Protein AF-A0A9P9X3F6-F1 (afdb_monomer_lite)

Radius of gyration: 20.12 Å; chains: 1; bounding box: 51×66×26 Å

InterPro domains:
  IPR044780 Heh2/Src1-like [PTHR47808] (46-115)

Sequence (116 aa):
MTGTSPEPELSKISSENHETKTENSSGEVALDDPLTNIPTQSDDVSYLQPGFNPAFITIAKLRNILSAHEVPYATAKTKNDFVLLFLTDIKPRAAATLMAMASVKRTDAGIIDMRR

Foldseek 3Di:
DDDDDDDDDDDDDDDDPPPDDDDDDPDPPDLQAAQPAQDAPPDDLVCLDDPRQLLPDDPVVLVVVCVNSVNDCVVPDDSVSSRVSCVRRVHSNSVVSVVVNVVVVVCVVPPDDPDD

Secondary structure (DSSP, 8-state):
------------------------------TTSPPSS---TTS-GGGGSTT--GGGS-HHHHHHHHHHTT---TT--SHHHHHHHIIIIIHHHHHHHHHHHHHHHHHTT-------

Organism: NCBI:txid1671311

pLDDT: mean 70.32, std 19.31, range [34.12, 92.94]

Structure (mmCIF, N/CA/C/O backbone):
data_AF-A0A9P9X3F6-F1
#
_entry.id   AF-A0A9P9X3F6-F1
#
loop_
_atom_site.group_PDB
_atom_site.id
_atom_site.type_symbol
_atom_site.label_atom_id
_atom_site.label_alt_id
_atom_site.label_comp_id
_atom_site.label_asym_id
_atom_site.label_entity_id
_atom_site.label_seq_id
_atom_site.pdbx_PDB_ins_code
_atom_site.Cartn_x
_atom_site.Cartn_y
_atom_site.Cartn_z
_atom_site.occupancy
_atom_site.B_iso_or_equiv
_atom_site.auth_seq_id
_atom_site.auth_comp_id
_atom_site.auth_asym_id
_atom_site.auth_atom_id
_atom_site.pdbx_PDB_model_num
ATOM 1 N N . MET A 1 1 ? 43.334 -50.237 6.364 1.00 42.41 1 MET A N 1
ATOM 2 C CA . MET A 1 1 ? 41.870 -50.108 6.496 1.00 42.41 1 MET A CA 1
ATOM 3 C C . MET A 1 1 ? 41.561 -48.796 7.195 1.00 42.41 1 MET A C 1
ATOM 5 O O . MET A 1 1 ? 42.252 -48.501 8.157 1.00 42.41 1 MET A O 1
ATOM 9 N N . THR A 1 2 ? 40.567 -48.068 6.661 1.00 47.72 2 THR A N 1
ATOM 10 C CA . THR A 1 2 ? 39.747 -47.000 7.285 1.00 47.72 2 THR A CA 1
ATOM 11 C C . THR A 1 2 ? 40.527 -45.817 7.889 1.00 47.72 2 THR A C 1
ATOM 13 O O . THR A 1 2 ? 41.131 -45.951 8.940 1.00 47.72 2 THR A O 1
ATOM 16 N N . GLY A 1 3 ? 40.604 -44.630 7.281 1.00 48.19 3 GLY A N 1
ATOM 17 C CA . GLY A 1 3 ? 39.532 -43.917 6.588 1.00 48.19 3 GLY A CA 1
ATOM 18 C C . GLY A 1 3 ? 38.580 -43.305 7.617 1.00 48.19 3 GLY A C 1
ATOM 19 O O . GLY A 1 3 ? 37.489 -43.829 7.797 1.00 48.19 3 GLY A O 1
ATOM 20 N N . THR A 1 4 ? 39.009 -42.240 8.299 1.00 53.88 4 THR A N 1
ATOM 21 C CA . THR A 1 4 ? 38.134 -41.423 9.151 1.00 53.88 4 THR A CA 1
ATOM 22 C C . THR A 1 4 ? 38.101 -40.019 8.572 1.00 53.88 4 THR A C 1
ATOM 24 O O . THR A 1 4 ? 38.971 -39.194 8.845 1.00 53.88 4 THR A O 1
ATOM 27 N N . SER A 1 5 ? 37.099 -39.792 7.726 1.00 57.22 5 SER A N 1
ATOM 28 C CA . SER A 1 5 ? 36.578 -38.465 7.414 1.00 57.22 5 SER A CA 1
ATOM 29 C C . SER A 1 5 ? 35.994 -37.824 8.669 1.00 57.22 5 SER A C 1
ATOM 31 O O . SER A 1 5 ? 35.349 -38.513 9.463 1.00 57.22 5 SER A O 1
ATOM 33 N N . PRO A 1 6 ? 36.110 -36.499 8.783 1.00 55.62 6 PRO A N 1
ATOM 34 C CA . PRO A 1 6 ? 35.051 -35.725 9.408 1.00 55.62 6 PRO A CA 1
ATOM 35 C C . PRO A 1 6 ? 34.572 -34.593 8.486 1.00 55.62 6 PRO A C 1
ATOM 37 O O . PRO A 1 6 ? 35.315 -33.663 8.206 1.00 55.62 6 PRO A O 1
ATOM 40 N N . GLU A 1 7 ? 33.318 -34.687 8.050 1.00 46.81 7 GLU A N 1
ATOM 41 C CA . GLU A 1 7 ? 32.403 -33.591 7.668 1.00 46.81 7 GLU A CA 1
ATOM 42 C C . GLU A 1 7 ? 30.968 -34.169 7.689 1.00 46.81 7 GLU A C 1
ATOM 44 O O . GLU A 1 7 ? 30.860 -35.398 7.562 1.00 46.81 7 GLU A O 1
ATOM 49 N N . PRO A 1 8 ? 29.867 -33.392 7.864 1.00 52.66 8 PRO A N 1
ATOM 50 C CA . PRO A 1 8 ? 29.654 -31.954 7.577 1.00 52.66 8 PRO A CA 1
ATOM 51 C C . PRO A 1 8 ? 29.165 -31.135 8.815 1.00 52.66 8 PRO A C 1
ATOM 53 O O . PRO A 1 8 ? 28.731 -31.713 9.806 1.00 52.66 8 PRO A O 1
ATOM 56 N N . GLU A 1 9 ? 29.388 -29.820 8.955 1.00 40.19 9 GLU A N 1
ATOM 57 C CA . GLU A 1 9 ? 28.823 -28.640 8.252 1.00 40.19 9 GLU A CA 1
ATOM 58 C C . GLU A 1 9 ? 27.426 -28.191 8.778 1.00 40.19 9 GLU A C 1
ATOM 60 O O . GLU A 1 9 ? 26.523 -28.994 9.012 1.00 40.19 9 GLU A O 1
ATOM 65 N N . LEU A 1 10 ? 27.288 -26.865 8.939 1.00 42.84 10 LEU A N 1
ATOM 66 C CA . LEU A 1 10 ? 26.095 -26.038 9.206 1.00 42.84 10 LEU A CA 1
ATOM 67 C C . LEU A 1 10 ? 25.436 -26.005 10.604 1.00 42.84 10 LEU A C 1
ATOM 69 O O . LEU A 1 10 ? 24.471 -26.706 10.909 1.00 42.84 10 LEU A O 1
ATOM 73 N N . SER A 1 11 ? 25.799 -24.978 11.382 1.00 41.75 11 SER A N 1
ATOM 74 C CA . SER A 1 11 ? 24.893 -24.329 12.344 1.00 41.75 11 SER A CA 1
ATOM 75 C C . SER A 1 11 ? 24.634 -22.877 11.940 1.00 41.75 11 SER A C 1
ATOM 77 O O . SER A 1 11 ? 25.404 -21.976 12.243 1.00 41.75 11 SER A O 1
ATOM 79 N N . LYS A 1 12 ? 23.526 -22.719 11.210 1.00 48.03 12 LYS A N 1
ATOM 80 C CA . LYS A 1 12 ? 22.564 -21.604 11.192 1.00 48.03 12 LYS A CA 1
ATOM 81 C C . LYS A 1 12 ? 23.110 -20.201 11.486 1.00 48.03 12 LYS A C 1
ATOM 83 O O . LYS A 1 12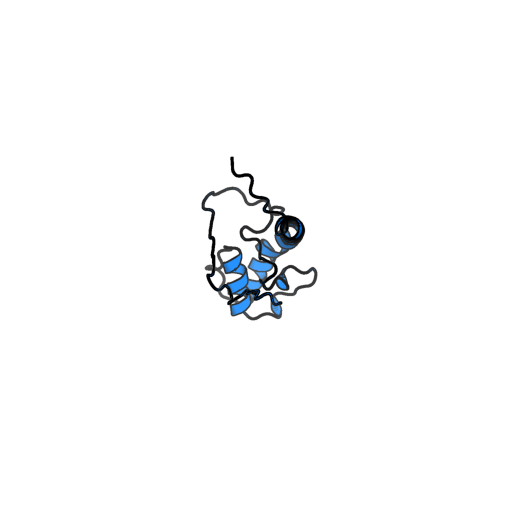 ? 23.223 -19.763 12.626 1.00 48.03 12 LYS A O 1
ATOM 88 N N . ILE A 1 13 ? 23.292 -19.491 10.380 1.00 47.59 13 ILE A N 1
ATOM 89 C CA . ILE A 1 13 ? 23.229 -18.040 10.237 1.00 47.59 13 ILE A CA 1
ATOM 90 C C . ILE A 1 13 ? 22.021 -17.440 10.975 1.00 47.59 13 ILE A C 1
ATOM 92 O O . ILE A 1 13 ? 20.888 -17.860 10.768 1.00 47.59 13 ILE A O 1
ATOM 96 N N . SER A 1 14 ? 22.287 -16.437 11.807 1.00 42.97 14 SER A N 1
ATOM 97 C CA . SER A 1 14 ? 21.376 -15.334 12.117 1.00 42.97 14 SER A CA 1
ATOM 98 C C . SER A 1 14 ? 22.249 -14.158 12.529 1.00 42.97 14 SER A C 1
ATOM 100 O O . SER A 1 14 ? 22.616 -13.991 13.689 1.00 42.97 14 SER A O 1
ATOM 102 N N . SER A 1 15 ? 22.648 -13.362 11.551 1.00 42.53 15 SER A N 1
ATOM 103 C CA . SER A 1 15 ? 23.031 -11.978 11.787 1.00 42.53 15 SER A CA 1
ATOM 104 C C . SER A 1 15 ? 22.423 -11.184 10.650 1.00 42.53 15 SER A C 1
ATOM 106 O O . SER A 1 15 ? 22.793 -11.300 9.486 1.00 42.53 15 SER A O 1
ATOM 108 N N . GLU A 1 16 ? 21.349 -10.524 11.048 1.00 43.09 16 GLU A N 1
ATOM 109 C CA . GLU A 1 16 ? 20.506 -9.601 10.324 1.00 43.09 16 GLU A CA 1
ATOM 110 C C . GLU A 1 16 ? 21.365 -8.443 9.809 1.00 43.09 16 GLU A C 1
ATOM 112 O O . GLU A 1 16 ? 21.680 -7.507 10.539 1.00 43.09 16 GLU A O 1
ATOM 117 N N . ASN A 1 17 ? 21.789 -8.529 8.550 1.00 39.50 17 ASN A N 1
ATOM 118 C CA . ASN A 1 17 ? 22.396 -7.399 7.859 1.00 39.50 17 ASN A CA 1
ATOM 119 C C . ASN A 1 17 ? 21.263 -6.516 7.337 1.00 39.50 17 ASN A C 1
ATOM 121 O O . ASN A 1 17 ? 20.850 -6.619 6.184 1.00 39.50 17 ASN A O 1
ATOM 125 N N . HIS A 1 18 ? 20.744 -5.657 8.211 1.00 38.19 18 HIS A N 1
ATOM 126 C CA . HIS A 1 18 ? 19.943 -4.512 7.802 1.00 38.19 18 HIS A CA 1
ATOM 127 C C . HIS A 1 18 ? 20.906 -3.465 7.219 1.00 38.19 18 HIS A C 1
ATOM 129 O O . HIS A 1 18 ? 21.303 -2.510 7.884 1.00 38.19 18 HIS A O 1
ATOM 135 N N . GLU A 1 19 ? 21.364 -3.692 5.985 1.00 34.12 19 GLU A N 1
ATOM 136 C CA . GLU A 1 19 ? 22.186 -2.729 5.257 1.00 34.12 19 GLU A CA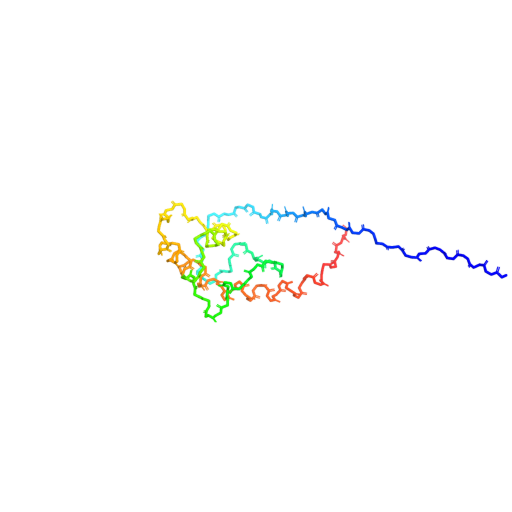 1
ATOM 137 C C . GLU A 1 19 ? 21.283 -1.606 4.734 1.00 34.12 19 GLU A C 1
ATOM 139 O O . GLU A 1 19 ? 20.811 -1.601 3.601 1.00 34.12 19 GLU A O 1
ATOM 144 N N . THR A 1 20 ? 21.007 -0.637 5.605 1.00 43.41 20 THR A N 1
ATOM 145 C CA . THR A 1 20 ? 20.504 0.678 5.211 1.00 43.41 20 THR A CA 1
ATOM 146 C C . THR A 1 20 ? 21.660 1.475 4.620 1.00 43.41 20 THR A C 1
ATOM 148 O O . THR A 1 20 ? 22.427 2.118 5.336 1.00 43.41 20 THR A O 1
ATOM 151 N N . LYS A 1 21 ? 21.780 1.422 3.296 1.00 37.94 21 LYS A N 1
ATOM 152 C CA . LYS A 1 21 ? 22.545 2.361 2.476 1.00 37.94 21 LYS A CA 1
ATOM 153 C C . LYS A 1 21 ? 21.577 2.764 1.359 1.00 37.94 21 LYS A C 1
ATOM 155 O O . LYS A 1 21 ? 21.138 1.918 0.596 1.00 37.94 21 LYS A O 1
ATOM 160 N N . THR A 1 22 ? 21.149 4.008 1.213 1.00 36.91 22 THR A N 1
ATOM 161 C CA . THR A 1 22 ? 22.010 5.159 0.964 1.00 36.91 22 THR A CA 1
ATOM 162 C C . THR A 1 22 ? 21.191 6.431 1.173 1.00 36.91 22 THR A C 1
ATOM 164 O O . THR A 1 22 ? 20.048 6.523 0.737 1.00 36.91 22 THR A O 1
ATOM 167 N N . GLU A 1 23 ? 21.813 7.395 1.842 1.00 39.91 23 GLU A N 1
ATOM 168 C CA . GLU A 1 23 ? 21.402 8.791 1.921 1.00 39.91 23 GLU A CA 1
ATOM 169 C C . GLU A 1 23 ? 21.212 9.447 0.539 1.00 39.91 23 GLU A C 1
ATOM 171 O O . GLU A 1 23 ? 21.750 8.987 -0.460 1.00 39.91 23 GLU A O 1
ATOM 176 N N . ASN A 1 24 ? 20.548 10.608 0.582 1.00 40.19 24 ASN A N 1
ATOM 177 C CA . ASN A 1 24 ? 20.653 11.773 -0.301 1.00 40.19 24 ASN A CA 1
ATOM 178 C C . ASN A 1 24 ? 20.117 11.679 -1.747 1.00 40.19 24 ASN A C 1
ATOM 180 O O . ASN A 1 24 ? 20.797 11.291 -2.686 1.00 40.19 24 ASN A O 1
ATOM 184 N N . SER A 1 25 ? 18.977 12.329 -1.993 1.00 41.19 25 SER A N 1
ATOM 185 C CA . SER A 1 25 ? 18.967 13.715 -2.497 1.00 41.19 25 SER A CA 1
ATOM 186 C C . SER A 1 25 ? 17.573 14.098 -2.975 1.00 41.19 25 SER A C 1
ATOM 188 O O . SER A 1 25 ? 16.942 13.381 -3.743 1.00 41.19 25 SER A O 1
ATOM 190 N N . SER A 1 26 ? 17.122 15.269 -2.539 1.00 46.81 26 SER A N 1
ATOM 191 C CA . SER A 1 26 ? 16.006 16.013 -3.109 1.00 46.81 26 SER A CA 1
ATOM 192 C C . SER A 1 26 ? 16.136 16.077 -4.635 1.00 46.81 26 SER A C 1
ATOM 194 O O . SER A 1 26 ? 16.934 16.843 -5.166 1.00 46.81 26 SER A O 1
ATOM 196 N N . GLY A 1 27 ? 15.376 15.251 -5.337 1.00 44.34 27 GLY A N 1
ATOM 197 C CA . GLY A 1 27 ? 15.311 15.203 -6.788 1.00 44.34 27 GLY A CA 1
ATOM 198 C C . GLY A 1 27 ? 13.893 14.815 -7.149 1.00 44.34 27 GLY A C 1
ATOM 199 O O . GLY A 1 27 ? 13.323 13.930 -6.518 1.00 44.34 27 GLY A O 1
ATOM 200 N N . GLU A 1 28 ? 13.294 15.549 -8.074 1.00 52.66 28 GLU A N 1
ATOM 201 C CA . GLU A 1 28 ? 11.924 15.344 -8.532 1.00 52.66 28 GLU A CA 1
ATOM 202 C C . GLU A 1 28 ? 11.688 13.862 -8.854 1.00 52.66 28 GLU A C 1
ATOM 204 O O . GLU A 1 28 ? 12.217 13.333 -9.830 1.00 52.66 28 GLU A O 1
ATOM 209 N N . VAL A 1 29 ? 10.939 13.176 -7.987 1.00 54.00 29 VAL A N 1
ATOM 210 C CA . VAL A 1 29 ? 10.629 11.755 -8.143 1.00 54.00 29 VAL A CA 1
ATOM 211 C C . VAL A 1 29 ? 9.647 11.610 -9.301 1.00 54.00 29 VAL A C 1
ATOM 213 O O . VAL A 1 29 ? 8.449 11.861 -9.166 1.00 54.00 29 VAL A O 1
ATOM 216 N N . ALA A 1 30 ? 10.171 11.272 -10.477 1.00 60.66 30 ALA A N 1
ATOM 217 C CA . ALA A 1 30 ? 9.354 10.955 -11.636 1.00 60.66 30 ALA A CA 1
ATOM 218 C C . ALA A 1 30 ? 8.428 9.772 -11.302 1.00 60.66 30 ALA A C 1
ATOM 220 O O . ALA A 1 30 ? 8.823 8.824 -10.623 1.00 60.66 30 ALA A O 1
ATOM 221 N N . LEU A 1 31 ? 7.174 9.836 -11.756 1.00 61.06 31 LEU A N 1
ATOM 222 C CA . LEU A 1 31 ? 6.135 8.848 -11.423 1.00 61.06 31 LEU A CA 1
ATOM 223 C C . LEU A 1 31 ? 6.464 7.428 -11.926 1.00 61.06 31 LEU A C 1
ATOM 225 O O . LEU A 1 31 ? 5.861 6.461 -11.461 1.00 61.06 31 LEU A O 1
ATOM 229 N N . ASP A 1 32 ? 7.386 7.315 -12.881 1.00 63.75 32 ASP A N 1
ATOM 230 C CA . ASP A 1 32 ? 7.868 6.077 -13.493 1.00 63.75 32 ASP A CA 1
ATOM 231 C C . ASP A 1 32 ? 9.096 5.454 -12.804 1.00 63.75 32 ASP A C 1
ATOM 233 O O . ASP A 1 32 ? 9.443 4.312 -13.113 1.00 63.75 32 ASP A O 1
ATOM 237 N N . ASP A 1 33 ? 9.716 6.143 -11.843 1.00 70.94 33 ASP A N 1
ATOM 238 C CA . ASP A 1 33 ? 10.880 5.621 -11.126 1.00 70.94 33 ASP A CA 1
ATOM 239 C C . ASP A 1 33 ? 10.460 4.586 -10.055 1.00 70.94 33 ASP A C 1
ATOM 241 O O . ASP A 1 33 ? 9.463 4.796 -9.341 1.00 70.94 33 ASP A O 1
ATOM 245 N N . PRO A 1 34 ? 11.168 3.443 -9.914 1.00 70.19 34 PRO A N 1
ATOM 246 C CA . PRO A 1 34 ? 10.854 2.441 -8.894 1.00 70.19 34 PRO A CA 1
ATOM 247 C C . PRO A 1 34 ? 10.861 3.039 -7.483 1.00 70.19 34 PRO A C 1
ATOM 249 O O . PRO A 1 34 ? 11.527 4.031 -7.207 1.00 70.19 34 PRO A O 1
ATOM 252 N N . LEU A 1 35 ? 10.087 2.445 -6.569 1.00 79.12 35 LEU A N 1
ATOM 253 C CA . LEU A 1 35 ? 10.053 2.858 -5.159 1.00 79.12 35 LEU A CA 1
ATOM 254 C C . LEU A 1 35 ? 11.456 2.904 -4.537 1.00 79.12 35 LEU A C 1
ATOM 256 O O . LEU A 1 35 ? 12.287 2.046 -4.829 1.00 79.12 35 LEU A O 1
ATOM 260 N N . THR A 1 36 ? 11.678 3.890 -3.659 1.00 75.38 36 THR A N 1
ATOM 261 C CA . THR A 1 36 ? 12.981 4.175 -3.031 1.00 75.38 36 THR A CA 1
ATOM 262 C C . THR A 1 36 ? 13.564 2.943 -2.341 1.00 75.38 36 THR A C 1
ATOM 264 O O . THR A 1 36 ? 14.755 2.667 -2.459 1.00 75.38 36 THR A O 1
ATOM 267 N N . ASN A 1 37 ? 12.710 2.162 -1.675 1.00 78.44 37 ASN A N 1
ATOM 268 C CA . ASN A 1 37 ? 13.077 0.874 -1.113 1.00 78.44 37 ASN A CA 1
ATOM 269 C C . ASN A 1 37 ? 12.475 -0.254 -1.960 1.00 78.44 37 ASN A C 1
ATOM 271 O O . ASN A 1 37 ? 11.255 -0.369 -2.090 1.00 78.44 37 ASN A O 1
ATOM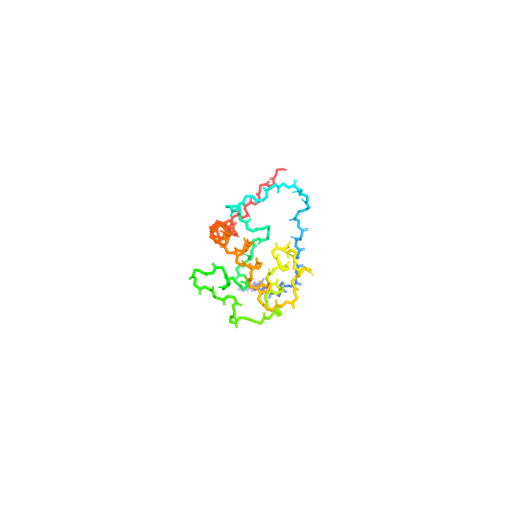 275 N N . ILE A 1 38 ? 13.325 -1.096 -2.550 1.00 71.94 38 ILE A N 1
ATOM 276 C CA . ILE A 1 38 ? 12.862 -2.269 -3.293 1.00 71.94 38 ILE A CA 1
ATOM 277 C C . ILE A 1 38 ? 12.730 -3.437 -2.302 1.00 71.94 38 ILE A C 1
ATOM 279 O O . ILE A 1 38 ? 13.749 -3.892 -1.781 1.00 71.94 38 ILE A O 1
ATOM 283 N N . PRO A 1 39 ? 11.510 -3.952 -2.055 1.00 74.44 39 PRO A N 1
ATOM 284 C CA . PRO A 1 39 ? 11.290 -5.056 -1.132 1.00 74.44 39 PRO A CA 1
ATOM 285 C C . PRO A 1 39 ? 11.965 -6.328 -1.650 1.00 74.44 39 PRO A C 1
ATOM 287 O O . PRO A 1 39 ? 11.954 -6.621 -2.851 1.00 74.44 39 PRO A O 1
ATOM 290 N N . THR A 1 40 ? 12.536 -7.102 -0.733 1.00 70.94 40 THR A N 1
ATOM 291 C CA . THR A 1 40 ? 13.180 -8.382 -1.043 1.00 70.94 40 THR A CA 1
ATOM 292 C C . THR A 1 40 ? 12.139 -9.497 -1.192 1.00 70.94 40 THR A C 1
ATOM 294 O O . THR A 1 40 ? 10.956 -9.308 -0.917 1.00 70.94 40 THR A O 1
ATOM 297 N N . GLN A 1 41 ? 12.542 -10.701 -1.619 1.00 62.25 41 GLN A N 1
ATOM 298 C CA . GLN A 1 41 ? 11.605 -11.834 -1.748 1.00 62.25 41 GLN A CA 1
ATOM 299 C C . GLN A 1 41 ? 10.977 -12.260 -0.402 1.00 62.25 41 GLN A C 1
ATOM 301 O O . GLN A 1 41 ? 9.926 -12.902 -0.396 1.00 62.25 41 GLN A O 1
ATOM 306 N N . SER A 1 42 ? 11.608 -11.911 0.721 1.00 68.75 42 SER A N 1
ATOM 307 C CA . SER A 1 42 ? 11.097 -12.177 2.071 1.00 68.75 42 SER A CA 1
ATOM 308 C C . SER A 1 42 ? 10.031 -11.170 2.512 1.00 68.75 42 SER A C 1
ATOM 310 O O . SER A 1 42 ? 9.279 -11.443 3.447 1.00 68.75 42 SER A O 1
ATOM 312 N N . ASP A 1 43 ? 9.955 -10.017 1.846 1.00 76.12 43 ASP A N 1
ATOM 313 C CA . ASP A 1 43 ? 8.984 -8.975 2.136 1.00 76.12 43 ASP A CA 1
ATOM 314 C C . ASP A 1 43 ? 7.620 -9.277 1.510 1.00 76.12 43 ASP A C 1
ATOM 316 O O . ASP A 1 43 ? 7.469 -9.950 0.488 1.00 76.12 43 ASP A O 1
ATOM 320 N N . ASP A 1 44 ? 6.579 -8.740 2.138 1.00 78.06 44 ASP A N 1
ATOM 321 C CA . ASP A 1 44 ? 5.193 -9.008 1.772 1.00 78.06 44 ASP A CA 1
ATOM 322 C C . ASP A 1 44 ? 4.778 -8.191 0.539 1.00 78.06 44 ASP A C 1
ATOM 324 O O . ASP A 1 44 ? 4.123 -7.164 0.654 1.00 78.06 44 ASP A O 1
ATOM 328 N N . VAL A 1 45 ? 5.167 -8.627 -0.658 1.00 83.88 45 VAL A N 1
ATOM 329 C CA . VAL A 1 45 ? 4.998 -7.888 -1.932 1.00 83.88 45 VAL A CA 1
ATOM 330 C C . VAL A 1 45 ? 3.588 -7.976 -2.527 1.00 83.88 45 VAL A C 1
ATOM 332 O O . VAL A 1 45 ? 3.327 -7.504 -3.637 1.00 83.88 45 VAL A O 1
ATOM 335 N N . SER A 1 46 ? 2.650 -8.555 -1.778 1.00 84.88 46 SER A N 1
ATOM 336 C CA . SER A 1 46 ? 1.245 -8.736 -2.155 1.00 84.88 46 SER A CA 1
ATOM 337 C C . SER A 1 46 ? 0.562 -7.417 -2.542 1.00 84.88 46 SER A C 1
ATOM 339 O O . SER A 1 46 ? -0.337 -7.406 -3.381 1.00 84.88 46 SER A O 1
ATOM 341 N N . TYR A 1 47 ? 1.009 -6.295 -1.964 1.00 86.69 47 TYR A N 1
ATOM 342 C CA . TYR A 1 47 ? 0.451 -4.967 -2.229 1.00 86.69 47 TYR A CA 1
ATOM 343 C C . TYR A 1 47 ? 0.842 -4.372 -3.589 1.00 86.69 47 TYR A C 1
ATOM 345 O O . TYR A 1 47 ? 0.186 -3.442 -4.050 1.00 86.69 47 TYR A O 1
ATOM 353 N N . LEU A 1 48 ? 1.882 -4.900 -4.245 1.00 87.00 48 LEU A N 1
ATOM 354 C CA . LEU A 1 48 ? 2.335 -4.435 -5.561 1.00 87.00 48 LEU A CA 1
ATOM 355 C C . LEU A 1 48 ? 1.557 -5.078 -6.719 1.00 87.00 48 LEU A C 1
ATOM 357 O O . LEU A 1 48 ? 1.691 -4.651 -7.864 1.00 87.00 48 LEU A O 1
ATOM 361 N N . GLN A 1 49 ? 0.755 -6.111 -6.447 1.00 86.44 49 GLN A N 1
ATOM 362 C CA . GLN A 1 49 ? 0.069 -6.867 -7.490 1.00 86.44 49 GLN A CA 1
ATOM 363 C C . GLN A 1 49 ? -1.039 -6.048 -8.178 1.00 86.44 49 GLN A C 1
ATOM 365 O O . GLN A 1 49 ? -1.797 -5.333 -7.509 1.00 86.44 49 GLN A O 1
ATOM 370 N N . PRO A 1 50 ? -1.205 -6.191 -9.508 1.00 79.12 50 PRO A N 1
ATOM 371 C CA . PRO A 1 50 ? -2.306 -5.565 -10.227 1.00 79.12 50 PRO A CA 1
ATOM 372 C C . PRO A 1 50 ? -3.633 -6.165 -9.742 1.00 79.12 50 PRO A C 1
ATOM 374 O O . PRO A 1 50 ? -3.915 -7.339 -9.956 1.00 79.12 50 PRO A O 1
ATOM 377 N N . GLY A 1 51 ? -4.440 -5.360 -9.049 1.00 83.00 51 GLY A N 1
ATOM 378 C CA . GLY A 1 51 ? -5.699 -5.796 -8.428 1.00 83.00 51 GLY A CA 1
ATOM 379 C C . GLY A 1 51 ? -5.691 -5.770 -6.899 1.00 83.00 51 GLY A C 1
ATOM 380 O O . GLY A 1 51 ? -6.735 -5.982 -6.283 1.00 83.00 51 GLY A O 1
ATOM 381 N N . PHE A 1 52 ? -4.556 -5.449 -6.273 1.00 87.56 52 PHE A N 1
ATOM 382 C CA . PHE A 1 52 ? -4.519 -5.188 -4.841 1.00 87.56 52 PHE A CA 1
ATOM 383 C C . PHE A 1 52 ? -5.398 -3.984 -4.485 1.00 87.56 52 PHE A C 1
ATOM 385 O O . PHE A 1 52 ? -5.267 -2.900 -5.061 1.00 87.56 52 PHE A O 1
ATOM 392 N N . ASN A 1 53 ? -6.293 -4.171 -3.513 1.00 88.62 53 ASN A N 1
ATOM 393 C CA . ASN A 1 53 ? -7.136 -3.098 -3.008 1.00 88.62 53 ASN A CA 1
ATOM 394 C C . ASN A 1 53 ? -6.717 -2.726 -1.568 1.00 88.62 53 AS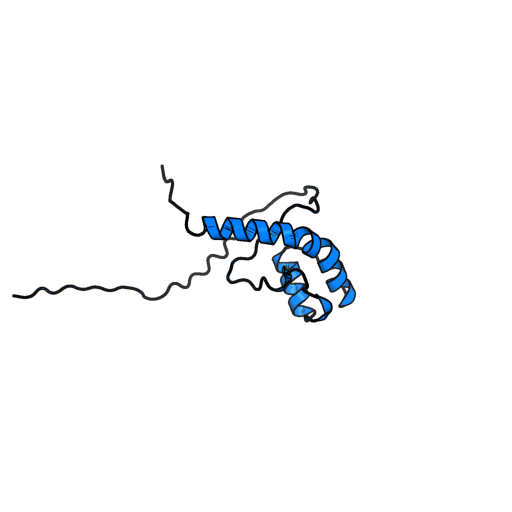N A C 1
ATOM 396 O O . ASN A 1 53 ? -6.978 -3.492 -0.631 1.00 88.62 53 ASN A O 1
ATOM 400 N N . PRO A 1 54 ? -6.116 -1.534 -1.367 1.00 87.25 54 PRO A N 1
ATOM 401 C CA . PRO A 1 54 ? -5.613 -1.087 -0.066 1.00 87.25 54 PRO A CA 1
ATOM 402 C C . PRO A 1 54 ? -6.720 -0.886 0.982 1.00 87.25 54 PRO A C 1
ATOM 404 O O . PRO A 1 54 ? -6.433 -0.811 2.175 1.00 87.25 54 PRO A O 1
ATOM 407 N N . ALA A 1 55 ? -7.995 -0.841 0.584 1.00 88.75 55 ALA A N 1
ATOM 408 C CA . ALA A 1 55 ? -9.112 -0.726 1.516 1.00 88.75 55 ALA A CA 1
ATOM 409 C C . ALA A 1 55 ? -9.356 -2.005 2.339 1.00 88.75 55 ALA A C 1
ATOM 411 O O . ALA A 1 55 ? -9.961 -1.919 3.410 1.00 88.75 55 ALA A O 1
ATOM 412 N N . PHE A 1 56 ? -8.890 -3.177 1.891 1.00 89.94 56 PHE A N 1
ATOM 413 C CA . PHE A 1 56 ? -9.075 -4.434 2.631 1.00 89.94 56 PHE A CA 1
ATOM 414 C C . PHE A 1 56 ? -8.041 -4.661 3.730 1.00 89.94 56 PHE A C 1
ATOM 416 O O . PHE A 1 56 ? -8.274 -5.473 4.622 1.00 89.94 56 PHE A O 1
ATOM 423 N N . ILE A 1 57 ? -6.925 -3.935 3.706 1.00 90.06 57 ILE A N 1
ATOM 424 C CA . ILE A 1 57 ? -5.898 -4.063 4.736 1.00 90.06 57 ILE A CA 1
ATOM 425 C C . ILE A 1 57 ? -6.127 -3.082 5.890 1.00 90.06 57 ILE A C 1
ATOM 427 O O . ILE A 1 57 ? -6.899 -2.118 5.814 1.00 90.06 57 ILE A O 1
ATOM 431 N N . THR A 1 58 ? -5.479 -3.373 7.015 1.00 92.94 58 THR A N 1
ATOM 432 C CA . THR A 1 58 ? -5.556 -2.543 8.216 1.00 92.94 58 THR A CA 1
ATOM 433 C C . THR A 1 58 ? -4.703 -1.286 8.063 1.00 92.94 58 THR A C 1
ATOM 435 O O . THR A 1 58 ? -3.713 -1.268 7.330 1.00 92.94 58 THR A O 1
ATOM 438 N N . ILE A 1 59 ? -5.049 -0.233 8.812 1.00 91.19 59 ILE A N 1
ATOM 439 C CA . ILE A 1 59 ? -4.255 1.007 8.854 1.00 91.19 59 ILE A CA 1
ATOM 440 C C . ILE A 1 59 ? -2.816 0.712 9.299 1.00 91.19 59 ILE A C 1
ATOM 442 O O . ILE A 1 59 ? -1.880 1.276 8.748 1.00 91.19 59 ILE A O 1
ATOM 446 N N . ALA A 1 60 ? -2.624 -0.211 10.247 1.00 90.62 60 ALA A N 1
ATOM 447 C CA . ALA A 1 60 ? -1.294 -0.628 10.690 1.00 90.62 60 ALA A CA 1
ATOM 448 C C . ALA A 1 60 ? -0.451 -1.199 9.536 1.00 90.62 60 ALA A C 1
ATOM 450 O O . ALA A 1 60 ? 0.705 -0.817 9.374 1.00 90.62 60 ALA A O 1
ATOM 451 N N . LYS A 1 61 ? -1.039 -2.050 8.682 1.00 89.69 61 LYS A N 1
ATOM 452 C CA . LYS A 1 61 ? -0.343 -2.594 7.508 1.00 89.69 61 LYS A CA 1
ATOM 453 C C . LYS A 1 61 ? -0.063 -1.510 6.463 1.00 89.69 61 LYS A C 1
ATOM 455 O O . LYS A 1 61 ? 1.042 -1.483 5.937 1.00 89.69 61 LYS A O 1
ATOM 460 N N . LEU A 1 62 ? -1.007 -0.593 6.211 1.00 91.00 62 LEU A N 1
ATOM 461 C CA . LEU A 1 62 ? -0.783 0.554 5.313 1.00 91.00 62 LEU A CA 1
ATOM 462 C C . LEU A 1 62 ? 0.386 1.417 5.791 1.00 91.00 62 LEU A C 1
ATOM 464 O O . LEU A 1 62 ? 1.259 1.749 4.999 1.00 91.00 62 LEU A O 1
ATOM 468 N N . ARG A 1 63 ? 0.435 1.727 7.090 1.00 90.06 63 ARG A N 1
ATOM 469 C CA . ARG A 1 63 ? 1.537 2.483 7.698 1.00 90.06 63 ARG A CA 1
ATOM 470 C C . ARG A 1 63 ? 2.873 1.777 7.533 1.00 90.06 63 ARG A C 1
ATOM 472 O O . ARG A 1 63 ? 3.834 2.434 7.159 1.00 90.06 63 ARG A O 1
ATOM 479 N N . ASN A 1 64 ? 2.926 0.466 7.769 1.00 89.69 64 ASN A N 1
ATOM 480 C CA . ASN A 1 64 ? 4.155 -0.305 7.581 1.00 89.69 64 ASN A CA 1
ATOM 481 C C . ASN A 1 64 ? 4.626 -0.263 6.126 1.00 89.69 64 ASN A C 1
ATOM 483 O O . ASN A 1 64 ? 5.802 -0.025 5.893 1.00 89.69 64 ASN A O 1
ATOM 487 N N . ILE A 1 65 ? 3.720 -0.439 5.157 1.00 88.81 65 ILE A N 1
ATOM 488 C CA . ILE A 1 65 ? 4.063 -0.382 3.729 1.00 88.81 65 ILE A CA 1
ATOM 489 C C . ILE A 1 65 ? 4.593 1.006 3.359 1.00 88.81 65 ILE A C 1
ATOM 491 O O . ILE A 1 65 ? 5.670 1.116 2.789 1.00 88.81 65 ILE A O 1
ATOM 495 N N . LEU A 1 66 ? 3.871 2.069 3.716 1.00 88.94 66 LEU A N 1
ATOM 496 C CA . LEU A 1 66 ? 4.294 3.439 3.419 1.00 88.94 66 LEU A CA 1
ATOM 497 C C . LEU A 1 66 ? 5.637 3.764 4.083 1.00 88.94 66 LEU A C 1
ATOM 499 O O . LEU A 1 66 ? 6.509 4.330 3.440 1.00 88.94 66 LEU A O 1
ATOM 503 N N . SER A 1 67 ? 5.829 3.342 5.336 1.00 88.06 67 SER A N 1
ATOM 504 C CA . SER A 1 67 ? 7.092 3.520 6.057 1.00 88.06 67 SER A CA 1
ATOM 505 C C . SER A 1 67 ? 8.249 2.754 5.423 1.00 88.06 67 SER A C 1
ATOM 507 O O . SER A 1 67 ? 9.355 3.277 5.398 1.00 88.06 67 SER A O 1
ATOM 509 N N . ALA A 1 68 ? 8.011 1.530 4.942 1.00 86.00 68 ALA A N 1
ATOM 510 C CA . ALA A 1 68 ? 9.034 0.712 4.295 1.00 86.00 68 ALA A CA 1
ATOM 511 C C . ALA A 1 68 ? 9.550 1.372 3.010 1.00 86.00 68 ALA A C 1
ATOM 513 O O . ALA A 1 68 ? 10.738 1.313 2.727 1.00 86.00 68 ALA A O 1
ATOM 514 N N . HIS A 1 69 ? 8.667 2.061 2.284 1.00 85.50 69 HIS A N 1
ATOM 515 C CA . HIS A 1 69 ? 8.992 2.824 1.073 1.00 85.50 69 HIS A CA 1
ATOM 516 C C . HIS A 1 69 ? 9.425 4.267 1.337 1.00 85.50 69 HIS A C 1
ATOM 518 O O . HIS A 1 69 ? 9.494 5.058 0.399 1.00 85.50 69 HIS A O 1
ATOM 524 N N . GLU A 1 70 ? 9.662 4.623 2.602 1.00 85.31 70 GLU A N 1
ATOM 525 C CA . GLU A 1 70 ? 10.018 5.980 3.035 1.00 85.31 70 GLU A CA 1
ATOM 526 C C . GLU A 1 70 ? 9.003 7.057 2.603 1.00 85.31 70 GLU A C 1
ATOM 528 O O . GLU A 1 70 ? 9.329 8.238 2.483 1.00 85.31 70 GLU A O 1
ATOM 533 N N . VAL A 1 71 ? 7.738 6.671 2.403 1.00 85.44 71 VAL A N 1
ATOM 534 C CA . VAL A 1 71 ? 6.661 7.593 2.036 1.00 85.44 71 VAL A CA 1
ATOM 535 C C . VAL A 1 71 ? 6.125 8.272 3.300 1.00 85.44 71 VAL A C 1
ATOM 537 O O . VAL A 1 71 ? 5.569 7.601 4.180 1.00 85.44 71 VAL A O 1
ATOM 540 N N . PRO A 1 72 ? 6.245 9.606 3.420 1.00 85.94 72 PRO A N 1
ATOM 541 C CA . PRO A 1 72 ? 5.797 10.323 4.601 1.00 85.94 72 PRO A CA 1
ATOM 542 C C . PRO A 1 72 ? 4.268 10.320 4.687 1.00 85.94 72 PRO A C 1
ATOM 544 O O . PRO A 1 72 ? 3.573 10.902 3.863 1.00 85.94 72 PRO A O 1
ATOM 547 N N . TYR A 1 73 ? 3.734 9.712 5.745 1.00 86.44 73 TYR A N 1
ATOM 548 C CA . TYR A 1 73 ? 2.290 9.611 5.988 1.00 86.44 73 TYR A CA 1
ATOM 549 C C . TYR A 1 73 ? 1.817 10.430 7.199 1.00 86.44 73 TYR A C 1
ATOM 551 O O . TYR A 1 73 ? 0.703 10.244 7.682 1.00 86.44 73 TYR A O 1
ATOM 559 N N . ALA A 1 74 ? 2.648 11.341 7.717 1.00 84.75 74 ALA A N 1
ATOM 560 C CA . ALA A 1 74 ? 2.346 12.132 8.917 1.00 84.75 74 ALA A CA 1
ATOM 561 C C . ALA A 1 74 ? 1.090 13.019 8.780 1.00 84.75 74 ALA A C 1
ATOM 563 O O . ALA A 1 74 ? 0.464 13.375 9.778 1.00 84.75 74 ALA A O 1
ATOM 564 N N . THR A 1 75 ? 0.707 13.365 7.550 1.00 85.25 75 THR A N 1
ATOM 565 C CA . THR A 1 75 ? -0.503 14.137 7.234 1.00 85.25 75 THR A CA 1
ATOM 566 C C . THR A 1 75 ? -1.769 13.277 7.208 1.00 85.25 75 THR A C 1
ATOM 568 O O . THR A 1 75 ? -2.865 13.809 7.392 1.00 85.25 75 THR A O 1
ATOM 571 N N . ALA A 1 76 ? -1.635 11.958 7.038 1.00 87.56 76 ALA A N 1
ATOM 572 C CA . ALA A 1 76 ? -2.752 11.031 6.944 1.00 87.56 76 ALA A CA 1
ATOM 573 C C . ALA A 1 76 ? -3.342 10.736 8.331 1.00 87.56 76 ALA A C 1
ATOM 575 O O . ALA A 1 76 ? -2.667 10.227 9.227 1.00 87.56 76 ALA A O 1
ATOM 576 N N . LYS A 1 77 ? -4.633 11.038 8.508 1.00 87.44 77 LYS A N 1
ATOM 577 C CA . LYS A 1 77 ? -5.351 10.833 9.781 1.00 87.44 77 LYS A CA 1
ATOM 578 C C . LYS A 1 77 ? -6.423 9.758 9.690 1.00 87.44 77 LYS A C 1
ATOM 580 O O . LYS A 1 77 ? -6.728 9.108 10.687 1.00 87.44 77 LYS A O 1
ATOM 585 N N . THR A 1 78 ? -7.001 9.564 8.507 1.00 91.19 78 THR A N 1
ATOM 586 C CA . THR A 1 78 ? -8.088 8.609 8.286 1.00 91.19 78 THR A CA 1
ATOM 587 C C . THR A 1 78 ? -7.633 7.440 7.421 1.00 91.19 78 THR A C 1
ATOM 589 O O . THR A 1 78 ? -6.670 7.546 6.668 1.00 91.19 78 THR A O 1
ATOM 592 N N . LYS A 1 79 ? -8.357 6.313 7.474 1.00 90.19 79 LYS A N 1
ATOM 593 C CA . LYS A 1 79 ? -8.097 5.171 6.578 1.00 90.19 79 LYS A CA 1
ATOM 594 C C . LYS A 1 79 ? -8.109 5.588 5.102 1.00 90.19 79 LYS A C 1
ATOM 596 O O . LYS A 1 79 ? -7.301 5.086 4.329 1.00 90.19 79 LYS A O 1
ATOM 601 N N . ASN A 1 80 ? -9.002 6.507 4.735 1.00 92.00 80 ASN A N 1
ATOM 602 C CA . ASN A 1 80 ? -9.098 7.010 3.369 1.00 92.00 80 ASN A CA 1
ATOM 603 C C . ASN A 1 80 ? -7.855 7.812 2.964 1.00 92.00 80 ASN A C 1
ATOM 605 O O . ASN A 1 80 ? -7.393 7.627 1.846 1.00 92.00 80 ASN A O 1
ATOM 609 N N . ASP A 1 81 ? -7.269 8.618 3.860 1.00 92.06 81 ASP A N 1
ATOM 610 C CA . ASP A 1 81 ? -6.003 9.316 3.579 1.00 92.06 81 ASP A CA 1
ATOM 611 C C . ASP A 1 81 ? -4.869 8.333 3.276 1.00 92.06 81 ASP A C 1
ATOM 613 O O . ASP A 1 81 ? -4.143 8.505 2.304 1.00 92.06 81 ASP A O 1
ATOM 617 N N . PHE A 1 82 ? -4.738 7.268 4.075 1.00 91.44 82 PHE A N 1
ATOM 618 C CA . PHE A 1 82 ? -3.716 6.244 3.840 1.00 91.44 82 PHE A CA 1
ATOM 619 C C . PHE A 1 82 ? -3.916 5.524 2.506 1.00 91.44 82 PHE A C 1
ATOM 621 O O . PHE A 1 82 ? -2.952 5.254 1.794 1.00 91.44 82 PHE A O 1
ATOM 628 N N . VAL A 1 83 ? -5.169 5.211 2.168 1.00 92.81 83 VAL A N 1
ATOM 629 C CA . VAL A 1 83 ? -5.515 4.615 0.874 1.00 92.81 83 VAL A CA 1
ATOM 630 C C . VAL A 1 83 ? -5.176 5.573 -0.264 1.00 92.81 83 VAL A C 1
ATOM 632 O O . VAL A 1 83 ? -4.586 5.141 -1.248 1.00 92.81 83 VAL A O 1
ATOM 635 N N . LEU A 1 84 ? -5.511 6.857 -0.134 1.00 92.06 84 LEU A N 1
ATOM 636 C CA . LEU A 1 84 ? -5.219 7.859 -1.152 1.00 92.06 84 LEU A CA 1
ATOM 637 C C . LEU A 1 84 ? -3.712 7.990 -1.376 1.00 92.06 84 LEU A C 1
ATOM 639 O O . LEU A 1 84 ? -3.279 7.856 -2.513 1.00 92.06 84 LEU A O 1
ATOM 643 N N . LEU A 1 85 ? -2.932 8.142 -0.303 1.00 90.69 85 LEU A N 1
ATOM 644 C CA . LEU A 1 85 ? -1.472 8.246 -0.367 1.00 90.69 85 LEU A CA 1
ATOM 645 C C . LEU A 1 85 ? -0.841 7.008 -1.020 1.00 90.69 85 LEU A C 1
ATOM 647 O O . LEU A 1 85 ? 0.055 7.097 -1.852 1.00 90.69 85 LEU A O 1
ATOM 651 N N . PHE A 1 86 ? -1.356 5.820 -0.700 1.00 90.88 86 PHE A N 1
ATOM 652 C CA . PHE A 1 86 ? -0.921 4.594 -1.360 1.00 90.88 86 PHE A CA 1
ATOM 653 C C . PHE A 1 86 ? -1.215 4.618 -2.872 1.00 90.88 86 PHE A C 1
ATOM 655 O O . PHE A 1 86 ? -0.396 4.182 -3.679 1.00 90.88 86 PHE A O 1
ATOM 662 N N . LEU A 1 87 ? -2.383 5.113 -3.281 1.00 90.62 87 LEU A N 1
ATOM 663 C CA . LEU A 1 87 ? -2.763 5.181 -4.693 1.00 90.62 87 LEU A CA 1
ATOM 664 C C . LEU A 1 87 ? -1.996 6.260 -5.470 1.00 90.62 87 LEU A C 1
ATOM 666 O O . LEU A 1 87 ? -1.807 6.081 -6.671 1.00 90.62 87 LEU A O 1
ATOM 670 N N . THR A 1 88 ? -1.582 7.349 -4.822 1.00 89.81 88 THR A N 1
ATOM 671 C CA . THR A 1 88 ? -0.832 8.443 -5.454 1.00 89.81 88 THR A CA 1
ATOM 672 C C . THR A 1 88 ? 0.655 8.144 -5.566 1.00 89.81 88 THR A C 1
ATOM 674 O O . THR A 1 88 ? 1.238 8.437 -6.602 1.00 89.81 88 THR A O 1
ATOM 677 N N . ASP A 1 89 ? 1.251 7.524 -4.547 1.00 87.31 89 ASP A N 1
ATOM 678 C CA . ASP A 1 89 ? 2.705 7.354 -4.465 1.00 87.31 89 ASP A CA 1
ATOM 679 C C . ASP A 1 89 ? 3.146 5.923 -4.786 1.00 87.31 89 ASP A C 1
ATOM 681 O O . ASP A 1 89 ? 4.080 5.712 -5.557 1.00 87.31 89 ASP A O 1
ATOM 685 N N . ILE A 1 90 ? 2.461 4.915 -4.230 1.00 88.06 90 ILE A N 1
ATOM 686 C CA . ILE A 1 90 ? 2.883 3.511 -4.353 1.00 88.06 90 ILE A CA 1
ATOM 687 C C . ILE A 1 90 ? 2.375 2.883 -5.648 1.00 88.06 90 ILE A C 1
ATOM 689 O O . ILE A 1 90 ? 3.136 2.255 -6.378 1.00 88.06 90 ILE A O 1
ATOM 693 N N . LYS A 1 91 ? 1.086 3.037 -5.959 1.00 88.31 91 LYS A N 1
ATOM 694 C CA . LYS A 1 91 ? 0.458 2.382 -7.115 1.00 88.31 91 LYS A CA 1
ATOM 695 C C . LYS A 1 91 ? 1.109 2.697 -8.474 1.00 88.31 91 LYS A C 1
ATOM 697 O O . LYS A 1 91 ? 1.291 1.737 -9.223 1.00 88.31 91 LYS A O 1
ATOM 702 N N . PRO A 1 92 ? 1.443 3.953 -8.841 1.00 87.56 92 PRO A N 1
ATOM 703 C CA . PRO A 1 92 ? 2.089 4.216 -10.132 1.00 87.56 92 PRO A CA 1
ATOM 704 C C . PRO A 1 92 ? 3.486 3.590 -10.214 1.00 87.56 92 PRO A C 1
ATOM 706 O O . PRO A 1 92 ? 3.841 3.009 -11.238 1.00 87.56 92 PRO A O 1
ATOM 709 N N . ARG A 1 93 ? 4.227 3.605 -9.102 1.00 87.88 93 ARG A N 1
ATOM 710 C CA . ARG A 1 93 ? 5.588 3.064 -9.007 1.00 87.88 93 ARG A CA 1
ATOM 711 C C . ARG A 1 93 ? 5.613 1.544 -8.840 1.00 87.88 93 ARG A C 1
ATOM 713 O O . ARG A 1 93 ? 6.631 0.917 -9.103 1.00 87.88 93 ARG A O 1
ATOM 720 N N . ALA A 1 94 ? 4.491 0.919 -8.473 1.00 86.69 94 ALA A N 1
ATOM 721 C CA . ALA A 1 94 ? 4.414 -0.518 -8.216 1.00 86.69 94 ALA A CA 1
ATOM 722 C C . ALA A 1 94 ? 4.825 -1.370 -9.424 1.00 86.69 94 ALA A C 1
ATOM 724 O O . ALA A 1 94 ? 5.513 -2.377 -9.260 1.00 86.69 94 ALA A O 1
ATOM 725 N N . ALA A 1 95 ? 4.449 -0.957 -10.638 1.00 84.12 95 ALA A N 1
ATOM 726 C CA . ALA A 1 95 ? 4.852 -1.646 -11.861 1.00 84.12 95 ALA A CA 1
ATOM 727 C C . ALA A 1 95 ? 6.374 -1.572 -12.078 1.00 84.12 95 ALA A C 1
ATOM 729 O O . ALA A 1 95 ? 7.008 -2.599 -12.324 1.00 84.12 95 ALA A O 1
ATOM 730 N N . ALA A 1 96 ? 6.961 -0.382 -11.913 1.00 84.06 96 ALA A N 1
ATOM 731 C CA . ALA A 1 96 ? 8.404 -0.175 -11.998 1.00 84.06 96 ALA A CA 1
ATOM 732 C C . ALA A 1 96 ? 9.152 -0.975 -10.917 1.00 84.06 96 ALA A C 1
ATOM 734 O O . ALA A 1 96 ? 10.126 -1.665 -11.219 1.00 84.06 96 ALA A O 1
ATOM 735 N N . THR A 1 97 ? 8.645 -0.989 -9.681 1.00 82.62 97 THR A N 1
ATOM 736 C CA . THR A 1 97 ? 9.199 -1.791 -8.583 1.00 82.62 97 THR A CA 1
ATOM 737 C C . THR A 1 97 ? 9.142 -3.285 -8.883 1.00 82.62 97 THR A C 1
ATOM 739 O O . THR A 1 97 ? 10.138 -3.967 -8.674 1.00 82.62 97 THR A O 1
ATOM 742 N N . LEU A 1 98 ? 8.043 -3.818 -9.429 1.00 84.50 98 LEU A N 1
ATOM 743 C CA . LEU A 1 98 ? 7.970 -5.235 -9.816 1.00 84.50 98 LEU A CA 1
ATOM 744 C C . LEU A 1 98 ? 9.000 -5.599 -10.897 1.00 84.50 98 LEU A C 1
ATOM 746 O O . LEU A 1 98 ? 9.600 -6.674 -10.838 1.00 84.50 98 LEU A O 1
ATOM 750 N N . MET A 1 99 ? 9.242 -4.711 -11.866 1.00 81.75 99 MET A N 1
ATOM 751 C CA . MET A 1 99 ? 10.282 -4.905 -12.885 1.00 81.75 99 MET A CA 1
ATOM 752 C C . MET A 1 99 ? 11.691 -4.855 -12.281 1.00 81.75 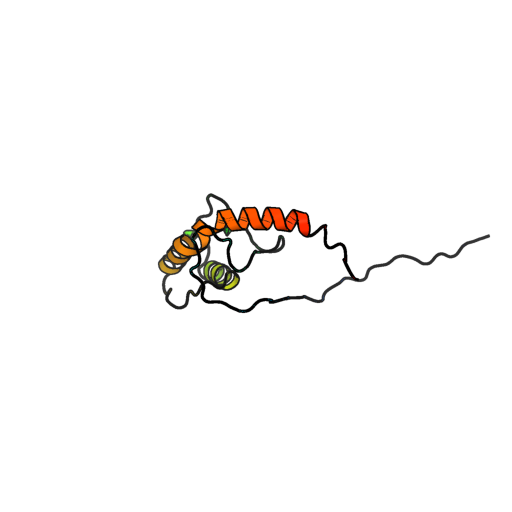99 MET A C 1
ATOM 754 O O . MET A 1 99 ? 12.544 -5.686 -12.614 1.00 81.75 99 MET A O 1
ATOM 758 N N . ALA A 1 100 ? 11.928 -3.923 -11.356 1.00 81.44 100 ALA A N 1
ATOM 759 C CA . ALA A 1 100 ? 13.184 -3.820 -10.624 1.00 81.44 100 ALA A CA 1
ATOM 760 C C . ALA A 1 100 ? 13.425 -5.071 -9.762 1.00 81.44 100 ALA A C 1
ATOM 762 O O . ALA A 1 100 ? 14.490 -5.675 -9.852 1.00 81.44 100 ALA A O 1
ATOM 763 N N . MET A 1 101 ? 12.412 -5.555 -9.037 1.00 76.56 101 MET A N 1
ATOM 764 C CA . MET A 1 101 ? 12.467 -6.806 -8.272 1.00 76.56 101 MET A CA 1
ATOM 765 C C . MET A 1 101 ? 12.775 -8.021 -9.154 1.00 76.56 101 MET A C 1
ATOM 767 O O . MET A 1 101 ? 13.580 -8.872 -8.778 1.00 76.56 101 MET A O 1
ATOM 771 N N . ALA A 1 102 ? 12.165 -8.115 -10.340 1.00 75.94 102 ALA A N 1
ATOM 772 C CA . ALA A 1 102 ? 12.448 -9.194 -11.287 1.00 75.94 102 ALA A CA 1
ATOM 773 C C . ALA A 1 102 ? 13.906 -9.168 -11.777 1.00 75.94 102 ALA A C 1
ATOM 775 O O . ALA A 1 102 ? 14.493 -10.220 -12.040 1.00 75.94 102 ALA A O 1
ATOM 776 N N . SER A 1 103 ? 14.491 -7.972 -11.871 1.00 69.62 103 SER A N 1
ATOM 777 C CA . SER A 1 103 ? 15.898 -7.775 -12.220 1.00 69.62 103 SER A CA 1
ATOM 778 C C . SER A 1 103 ? 16.814 -8.154 -11.054 1.00 69.62 103 SER A C 1
ATOM 780 O O . SER A 1 103 ? 17.738 -8.936 -11.256 1.00 69.62 103 SER A O 1
ATOM 782 N N . VAL A 1 104 ? 16.495 -7.716 -9.829 1.00 65.94 104 VAL A N 1
ATOM 783 C CA . VAL A 1 104 ? 17.220 -8.066 -8.591 1.00 65.94 104 VAL A CA 1
ATOM 784 C C . VAL A 1 104 ? 17.222 -9.576 -8.348 1.00 65.94 104 VAL A C 1
ATOM 786 O O . VAL A 1 104 ? 18.259 -10.146 -8.032 1.00 65.94 104 VAL A O 1
ATOM 789 N N . LYS A 1 105 ? 16.105 -10.272 -8.598 1.00 57.94 105 LYS A N 1
ATOM 790 C CA . LYS A 1 105 ? 16.028 -11.739 -8.484 1.00 57.94 105 LYS A CA 1
ATOM 791 C C . LYS A 1 105 ? 16.994 -12.476 -9.424 1.00 57.94 105 LYS A C 1
ATOM 793 O O . LYS A 1 105 ? 17.366 -13.611 -9.140 1.00 57.94 105 LYS A O 1
ATOM 798 N N . ARG A 1 106 ? 17.399 -11.864 -10.544 1.00 51.25 106 ARG A N 1
ATOM 799 C CA . ARG A 1 106 ? 18.442 -12.423 -11.421 1.00 51.25 106 ARG A CA 1
ATOM 800 C C . ARG A 1 106 ? 19.8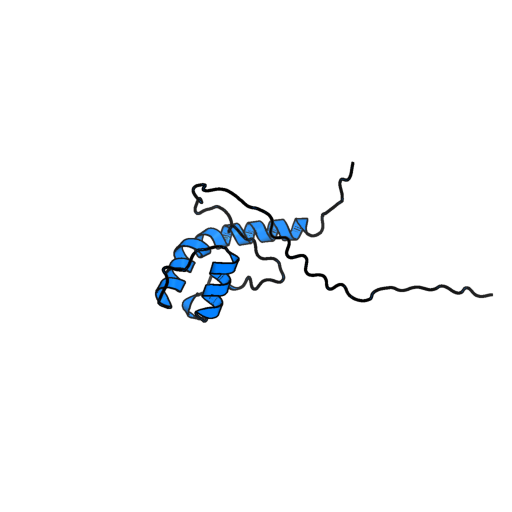55 -12.116 -10.923 1.00 51.25 106 ARG A C 1
ATOM 802 O O . ARG A 1 106 ? 20.745 -12.917 -11.185 1.00 51.25 106 ARG A O 1
ATOM 809 N N . THR A 1 107 ? 20.067 -11.008 -10.218 1.00 50.47 107 THR A N 1
ATOM 810 C CA . THR A 1 107 ? 21.379 -10.605 -9.682 1.00 50.47 107 THR A CA 1
ATOM 811 C C . THR A 1 107 ? 21.683 -11.129 -8.277 1.00 50.47 107 THR A C 1
ATOM 813 O O . THR A 1 107 ? 22.858 -11.238 -7.943 1.00 50.47 107 THR A O 1
ATOM 816 N N . ASP A 1 108 ? 20.684 -11.539 -7.490 1.00 46.59 108 ASP A N 1
ATOM 817 C CA . ASP A 1 108 ? 20.871 -12.171 -6.168 1.00 46.59 108 ASP A CA 1
ATOM 818 C C . ASP A 1 108 ? 21.620 -13.523 -6.256 1.00 46.59 108 ASP A C 1
ATOM 820 O O . ASP A 1 108 ? 22.299 -13.941 -5.325 1.00 46.59 108 ASP A O 1
ATOM 824 N N . ALA A 1 109 ? 21.608 -14.165 -7.432 1.00 50.91 109 ALA A N 1
ATOM 825 C CA . ALA A 1 109 ? 22.424 -15.346 -7.740 1.00 50.91 109 ALA A CA 1
ATOM 826 C C . ALA A 1 109 ? 23.825 -15.017 -8.311 1.00 50.91 109 ALA A C 1
ATOM 828 O O . ALA A 1 109 ? 24.531 -15.920 -8.759 1.00 50.91 109 ALA A O 1
ATOM 829 N N . GLY A 1 110 ? 24.214 -13.738 -8.372 1.00 46.66 110 GLY A N 1
ATOM 830 C CA . GLY A 1 110 ? 25.304 -13.259 -9.226 1.00 46.66 110 GLY A CA 1
ATOM 831 C C . GLY A 1 110 ? 26.280 -12.277 -8.583 1.00 46.66 110 GLY A C 1
ATOM 832 O O . GLY A 1 110 ? 26.974 -11.582 -9.325 1.00 46.66 110 GLY A O 1
ATOM 833 N N . ILE A 1 111 ? 26.382 -12.209 -7.250 1.00 51.50 111 ILE A N 1
ATOM 834 C CA . ILE A 1 111 ? 27.512 -11.518 -6.606 1.00 51.50 111 ILE A CA 1
ATOM 835 C C . ILE A 1 111 ? 28.763 -12.397 -6.774 1.00 51.50 111 ILE A C 1
ATOM 837 O O . ILE A 1 111 ? 29.169 -13.133 -5.879 1.00 51.50 111 ILE A O 1
ATOM 841 N N . ILE A 1 112 ? 29.361 -12.351 -7.966 1.00 50.78 112 ILE A N 1
ATOM 842 C CA . ILE A 1 112 ? 30.751 -12.754 -8.166 1.00 50.78 112 ILE A CA 1
ATOM 843 C C . ILE A 1 112 ? 31.591 -11.559 -7.733 1.00 50.78 112 ILE A C 1
ATOM 845 O O . ILE A 1 112 ? 31.615 -10.520 -8.392 1.00 50.78 112 ILE A O 1
ATOM 849 N N . ASP A 1 113 ? 32.239 -11.739 -6.589 1.00 42.50 113 ASP A N 1
ATOM 850 C CA . ASP A 1 113 ? 33.373 -10.968 -6.102 1.00 42.50 113 ASP A CA 1
ATOM 851 C C . ASP A 1 113 ? 34.300 -10.580 -7.270 1.00 42.50 113 ASP A C 1
ATOM 853 O O . ASP A 1 113 ? 34.990 -11.416 -7.851 1.00 42.50 113 ASP A O 1
ATOM 857 N N . MET A 1 114 ? 34.292 -9.302 -7.650 1.00 47.03 114 MET A N 1
ATOM 858 C CA . MET A 1 114 ? 35.398 -8.716 -8.403 1.00 47.03 114 MET A CA 1
ATOM 859 C C . MET A 1 114 ? 36.275 -7.951 -7.421 1.00 47.03 114 MET A C 1
ATOM 861 O O . MET A 1 114 ? 36.345 -6.722 -7.446 1.00 47.03 114 MET A O 1
ATOM 865 N N . ARG A 1 115 ? 36.943 -8.686 -6.531 1.00 49.09 115 ARG A N 1
ATOM 866 C CA . ARG A 1 115 ? 38.090 -8.160 -5.800 1.00 49.09 115 ARG A CA 1
ATOM 867 C C . ARG A 1 115 ? 39.267 -8.035 -6.767 1.00 49.09 115 ARG A C 1
ATOM 869 O O . ARG A 1 115 ? 39.677 -9.016 -7.389 1.00 49.09 115 ARG A O 1
ATOM 876 N N . ARG A 1 116 ? 39.830 -6.833 -6.872 1.00 48.00 116 ARG A N 1
ATOM 877 C CA . ARG A 1 116 ? 41.187 -6.615 -7.380 1.00 48.00 116 ARG A CA 1
ATOM 878 C C . ARG A 1 116 ? 42.020 -5.959 -6.294 1.00 48.00 116 ARG A C 1
ATOM 880 O O . ARG A 1 116 ? 41.470 -5.071 -5.609 1.00 48.00 116 ARG A O 1
#